Protein AF-A0A968A9J3-F1 (afdb_monomer_lite)

Radius of gyration: 12.39 Å; chains: 1; bounding box: 31×23×30 Å

pLDDT: mean 92.31, std 3.32, range [85.19, 97.0]

Sequence (60 aa):
VFETAALGDTDWLTLQAGDVITTDGQLGFWDTGQLASGDYLLRLVATNNQDEDLTPCVIQ

Structure (mmCIF, N/CA/C/O backbone):
data_AF-A0A968A9J3-F1
#
_entry.id   AF-A0A968A9J3-F1
#
loop_
_atom_site.group_PDB
_atom_site.id
_atom_site.type_symbol
_atom_site.label_atom_id
_atom_site.label_alt_id
_atom_site.label_comp_id
_atom_site.label_asym_id
_atom_site.label_entity_id
_atom_site.label_seq_id
_atom_site.pdbx_PDB_ins_code
_atom_site.Cartn_x
_atom_site.Cartn_y
_atom_site.Cartn_z
_atom_site.occupancy
_atom_site.B_iso_or_equiv
_atom_site.auth_seq_id
_atom_site.auth_comp_id
_atom_site.auth_asym_id
_atom_site.auth_atom_id
_atom_site.pdbx_PDB_model_num
ATOM 1 N N . VAL A 1 1 ? 6.797 -0.913 -3.615 1.00 92.06 1 VAL A N 1
ATOM 2 C CA . VAL A 1 1 ? 6.243 -1.733 -2.517 1.00 92.06 1 VAL A CA 1
ATOM 3 C C . VAL A 1 1 ? 4.783 -1.367 -2.292 1.00 92.06 1 VAL A C 1
ATOM 5 O O . VAL A 1 1 ? 4.467 -0.186 -2.226 1.00 92.06 1 VAL A O 1
ATOM 8 N N . PHE A 1 2 ? 3.891 -2.354 -2.243 1.00 93.56 2 PHE A N 1
ATOM 9 C CA . PHE A 1 2 ? 2.473 -2.201 -1.911 1.00 93.56 2 PHE A CA 1
ATOM 10 C C . PHE A 1 2 ? 2.257 -2.533 -0.432 1.00 93.56 2 PHE A C 1
ATOM 12 O O . PHE A 1 2 ? 2.727 -3.574 0.034 1.00 93.56 2 PHE A O 1
ATOM 19 N N . GLU A 1 3 ? 1.587 -1.647 0.304 1.00 95.50 3 GLU A N 1
ATOM 20 C CA . GLU A 1 3 ? 1.540 -1.679 1.770 1.00 95.50 3 GLU A CA 1
ATOM 21 C C . GLU A 1 3 ? 0.161 -1.314 2.330 1.00 95.50 3 GLU A C 1
ATOM 23 O O . GLU A 1 3 ? -0.632 -0.635 1.669 1.00 95.50 3 GLU A O 1
ATOM 28 N N . THR A 1 4 ? -0.091 -1.722 3.578 1.00 95.62 4 THR A N 1
ATOM 29 C CA . THR A 1 4 ? -1.298 -1.380 4.342 1.00 95.62 4 THR A CA 1
ATOM 30 C C . THR A 1 4 ? -0.991 -1.023 5.796 1.00 95.62 4 THR A C 1
ATOM 32 O O . THR A 1 4 ? -0.012 -1.506 6.355 1.00 95.62 4 THR A O 1
ATOM 35 N N . ALA A 1 5 ? -1.835 -0.201 6.412 1.00 97.00 5 ALA A N 1
ATOM 36 C CA . ALA A 1 5 ? -1.807 0.109 7.841 1.00 97.00 5 ALA A CA 1
ATOM 37 C C . ALA A 1 5 ? -3.245 0.242 8.360 1.00 97.00 5 ALA A C 1
ATOM 39 O O . ALA A 1 5 ? -4.132 0.639 7.604 1.00 97.00 5 ALA A O 1
ATOM 40 N N . ALA A 1 6 ? -3.498 -0.074 9.631 1.00 96.38 6 ALA A N 1
ATOM 41 C CA . ALA A 1 6 ? -4.801 0.212 10.234 1.00 96.38 6 ALA A CA 1
ATOM 42 C C . ALA A 1 6 ? -5.030 1.733 10.308 1.00 96.38 6 ALA A C 1
ATOM 44 O O . ALA A 1 6 ? -4.080 2.508 10.439 1.00 96.38 6 ALA A O 1
ATOM 45 N N . LEU A 1 7 ? -6.283 2.186 10.226 1.00 96.12 7 LEU A N 1
ATOM 46 C CA . LEU A 1 7 ? -6.584 3.615 10.305 1.00 96.12 7 LEU A CA 1
ATOM 47 C C . LEU A 1 7 ? -6.111 4.199 11.649 1.00 96.12 7 LEU A C 1
ATOM 49 O O . LEU A 1 7 ? -6.560 3.784 12.715 1.00 96.12 7 LEU A O 1
ATOM 53 N N . GLY A 1 8 ? -5.226 5.196 11.582 1.00 94.00 8 GLY A N 1
ATOM 54 C CA . GLY A 1 8 ? -4.620 5.841 12.753 1.00 94.00 8 GLY A CA 1
ATOM 55 C C . GLY A 1 8 ? -3.297 5.220 13.210 1.00 94.00 8 GLY A C 1
ATOM 56 O O . GLY A 1 8 ? -2.660 5.781 14.101 1.00 94.00 8 GLY A O 1
ATOM 57 N N . ASP A 1 9 ? -2.871 4.117 12.594 1.00 95.19 9 ASP A N 1
ATOM 58 C CA . ASP A 1 9 ? -1.559 3.519 12.816 1.00 95.19 9 ASP A CA 1
ATOM 59 C C . ASP A 1 9 ? -0.485 4.186 11.938 1.00 95.19 9 ASP A C 1
ATOM 61 O O . ASP A 1 9 ? -0.770 4.739 10.870 1.00 95.19 9 ASP A O 1
ATOM 65 N N . THR A 1 10 ? 0.763 4.148 12.397 1.00 92.62 10 THR A N 1
ATOM 66 C CA . THR A 1 10 ? 1.936 4.622 11.648 1.00 92.62 10 THR A CA 1
ATOM 67 C C . THR A 1 10 ? 2.780 3.483 11.097 1.00 92.62 10 THR A C 1
ATOM 69 O O . THR A 1 10 ? 3.634 3.733 10.243 1.00 92.62 10 THR A O 1
ATOM 72 N N . ASP A 1 11 ? 2.539 2.256 11.559 1.00 95.12 11 ASP A N 1
ATOM 73 C CA . ASP A 1 11 ? 3.278 1.076 11.139 1.00 95.12 11 ASP A CA 1
ATOM 74 C C . ASP A 1 1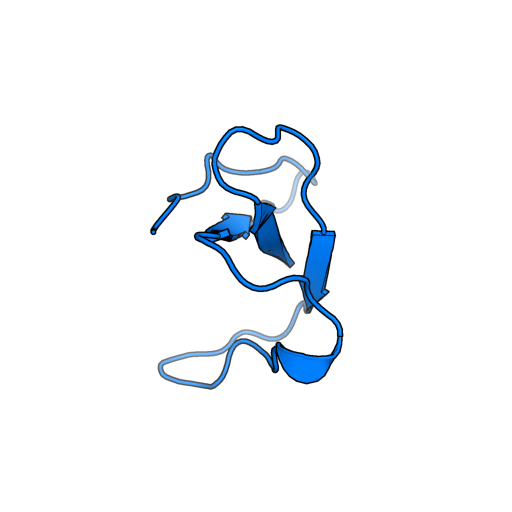1 ? 2.650 0.470 9.878 1.00 95.12 11 ASP A C 1
ATOM 76 O O . ASP A 1 11 ? 1.483 0.077 9.848 1.00 95.12 11 ASP A O 1
ATOM 80 N N . TRP A 1 12 ? 3.445 0.406 8.809 1.00 95.25 12 TRP A N 1
ATOM 81 C CA . TRP A 1 12 ? 3.015 -0.110 7.512 1.00 95.25 12 TRP A CA 1
ATOM 82 C C . TRP A 1 12 ? 3.475 -1.554 7.323 1.00 95.25 12 TRP A C 1
ATOM 84 O O . TRP A 1 12 ? 4.658 -1.872 7.445 1.00 95.25 12 TRP A O 1
ATOM 94 N N . LEU A 1 13 ? 2.532 -2.426 6.978 1.00 94.62 13 LEU A N 1
ATOM 95 C CA . LEU A 1 13 ? 2.767 -3.813 6.609 1.00 94.62 13 LEU A CA 1
ATOM 96 C C . LEU A 1 13 ? 2.965 -3.926 5.096 1.00 94.62 13 LEU A C 1
ATOM 98 O O . LEU A 1 13 ? 2.095 -3.537 4.313 1.00 94.62 13 LEU A O 1
ATOM 102 N N . THR A 1 14 ? 4.075 -4.532 4.678 1.00 94.50 14 THR A N 1
ATOM 103 C CA . THR A 1 14 ? 4.306 -4.884 3.274 1.00 94.50 14 THR A CA 1
ATOM 104 C C . THR A 1 14 ? 3.391 -6.027 2.840 1.00 94.50 14 THR A C 1
ATOM 106 O O . THR A 1 14 ? 3.471 -7.132 3.371 1.00 94.50 14 THR A O 1
ATOM 109 N N . LEU A 1 15 ? 2.563 -5.772 1.825 1.00 93.25 15 LEU A N 1
ATOM 110 C CA . LEU A 1 15 ? 1.735 -6.778 1.158 1.00 93.25 15 LEU A CA 1
ATOM 111 C C . LEU A 1 15 ? 2.506 -7.452 0.022 1.00 93.25 15 LEU A C 1
ATOM 113 O O . LEU A 1 15 ? 2.518 -8.674 -0.098 1.00 93.25 15 LEU A O 1
ATOM 117 N N . GLN A 1 16 ? 3.169 -6.647 -0.810 1.00 92.94 16 GLN A N 1
ATOM 118 C CA . GLN A 1 16 ? 3.973 -7.132 -1.927 1.00 92.94 16 GLN A CA 1
ATOM 119 C C . GLN A 1 16 ? 5.094 -6.149 -2.275 1.00 92.94 16 GLN A C 1
ATOM 121 O O . GLN A 1 16 ? 4.904 -4.934 -2.288 1.00 92.94 16 GLN A O 1
ATOM 126 N N . ALA A 1 17 ? 6.261 -6.677 -2.634 1.00 91.00 17 ALA A N 1
ATOM 127 C CA . ALA A 1 17 ? 7.352 -5.928 -3.245 1.00 91.00 17 ALA A CA 1
ATOM 128 C C . ALA A 1 17 ? 7.722 -6.587 -4.578 1.00 91.00 17 ALA A C 1
ATOM 130 O O . ALA A 1 17 ? 7.671 -7.809 -4.703 1.00 91.00 17 ALA A O 1
ATOM 131 N N . GLY A 1 18 ? 8.062 -5.779 -5.575 1.00 86.38 18 GLY A N 1
ATOM 132 C CA . GLY A 1 18 ? 8.440 -6.265 -6.894 1.00 86.38 18 GLY A CA 1
ATOM 133 C C . GLY A 1 18 ? 9.142 -5.181 -7.697 1.00 86.38 18 GLY A C 1
ATOM 134 O O . GLY A 1 18 ? 8.936 -3.992 -7.459 1.00 86.38 18 GLY A O 1
ATOM 135 N N . ASP A 1 19 ? 9.966 -5.625 -8.634 1.00 85.19 19 ASP A N 1
ATOM 136 C CA . ASP A 1 19 ? 10.813 -4.835 -9.531 1.00 85.19 19 ASP A CA 1
ATOM 137 C C . ASP A 1 19 ? 10.392 -4.974 -11.008 1.00 85.19 19 ASP A C 1
ATOM 139 O O . ASP A 1 19 ? 10.984 -4.376 -11.905 1.00 85.19 19 ASP A O 1
ATOM 143 N N . VAL A 1 20 ? 9.330 -5.742 -11.267 1.00 87.50 20 VAL A N 1
ATOM 144 C CA . VAL A 1 20 ? 8.761 -5.933 -12.601 1.00 87.50 20 VAL A CA 1
ATOM 145 C C . VAL A 1 20 ? 7.817 -4.782 -12.943 1.00 87.50 20 VAL A C 1
ATOM 147 O O . VAL A 1 20 ? 6.836 -4.522 -12.240 1.00 87.50 20 VAL A O 1
ATOM 150 N N . ILE A 1 21 ? 8.074 -4.131 -14.080 1.00 85.62 21 ILE A N 1
ATOM 151 C CA . ILE A 1 21 ? 7.178 -3.114 -14.639 1.00 85.62 21 ILE A CA 1
ATOM 152 C C . ILE A 1 21 ? 5.817 -3.758 -14.930 1.00 85.62 21 ILE A C 1
ATOM 154 O O . ILE A 1 21 ? 5.710 -4.665 -15.753 1.00 85.62 21 ILE A O 1
ATOM 158 N N . THR A 1 22 ? 4.777 -3.259 -14.263 1.00 86.12 22 THR A N 1
ATOM 159 C CA . THR A 1 22 ? 3.393 -3.719 -14.416 1.00 86.12 22 THR A CA 1
ATOM 160 C C . THR A 1 22 ? 2.543 -2.561 -14.929 1.00 86.12 22 THR A C 1
ATOM 162 O O . THR A 1 22 ? 2.436 -1.532 -14.266 1.00 86.12 22 THR A O 1
ATOM 165 N N . THR A 1 23 ? 1.943 -2.709 -16.110 1.00 89.44 23 THR A N 1
ATOM 166 C CA . THR A 1 23 ? 1.051 -1.707 -16.720 1.00 89.44 23 THR A CA 1
ATOM 167 C C . THR A 1 23 ? -0.358 -2.279 -16.792 1.00 89.44 23 THR A C 1
ATOM 169 O O . THR A 1 23 ? -0.527 -3.375 -17.320 1.00 89.44 23 THR A O 1
ATOM 172 N N . ASP A 1 24 ? -1.340 -1.567 -16.224 1.00 88.88 24 ASP A N 1
ATOM 173 C CA . ASP A 1 24 ? -2.750 -1.992 -16.129 1.00 88.88 24 ASP A CA 1
ATOM 174 C C . ASP A 1 24 ? -2.935 -3.432 -15.607 1.00 88.88 24 ASP A C 1
ATOM 176 O O . ASP A 1 24 ? -3.857 -4.154 -15.989 1.00 88.88 24 ASP A O 1
ATOM 180 N N . GLY A 1 25 ? -2.019 -3.863 -14.736 1.00 87.94 25 GLY A N 1
ATOM 181 C CA . GLY A 1 25 ? -1.941 -5.221 -14.210 1.00 87.94 25 GLY A CA 1
ATOM 182 C C . GLY A 1 25 ? -2.071 -5.283 -12.692 1.00 87.94 25 GLY A C 1
ATOM 183 O O . GLY A 1 25 ? -2.141 -4.270 -11.995 1.00 87.94 25 GLY A O 1
ATOM 184 N N . GLN A 1 26 ? -2.090 -6.506 -12.169 1.00 88.38 26 GLN A N 1
ATOM 185 C CA . GLN A 1 26 ? -2.192 -6.752 -10.735 1.00 88.38 26 GLN A CA 1
ATOM 186 C C . GLN A 1 26 ? -0.868 -6.425 -10.029 1.00 88.38 26 GLN A C 1
ATOM 188 O O . GLN A 1 26 ? 0.154 -7.050 -10.297 1.00 88.38 26 GLN A O 1
ATOM 193 N N . LEU A 1 27 ? -0.907 -5.476 -9.090 1.00 85.31 27 LEU A N 1
ATOM 194 C CA . LEU A 1 27 ? 0.256 -5.081 -8.280 1.00 85.31 27 LEU A CA 1
ATOM 195 C C . LEU A 1 27 ? 0.530 -6.032 -7.112 1.00 85.31 27 LEU A C 1
ATOM 197 O O . LEU A 1 27 ? 1.657 -6.093 -6.624 1.00 85.31 27 LEU A O 1
ATOM 201 N N . GLY A 1 28 ? -0.490 -6.768 -6.667 1.00 86.12 28 GLY A N 1
ATOM 202 C CA . GLY A 1 28 ? -0.315 -7.847 -5.712 1.00 86.12 28 GLY A CA 1
ATOM 203 C C . GLY A 1 28 ? -1.600 -8.475 -5.203 1.00 86.12 28 GLY A C 1
ATOM 204 O O . GLY A 1 28 ? -2.679 -8.242 -5.749 1.00 86.12 28 GLY A O 1
ATOM 205 N N . PHE A 1 29 ? -1.466 -9.325 -4.189 1.00 88.81 29 PHE A N 1
ATOM 206 C CA . PHE A 1 29 ? -2.578 -9.977 -3.502 1.00 88.81 29 PHE A CA 1
ATOM 207 C C . PHE A 1 29 ? -2.588 -9.578 -2.027 1.00 88.81 29 PHE A C 1
ATOM 209 O O . PHE A 1 29 ? -1.540 -9.513 -1.391 1.00 88.81 29 PHE A O 1
ATOM 216 N N . TRP A 1 30 ? -3.779 -9.325 -1.489 1.00 90.44 30 TRP A N 1
ATOM 217 C CA . TRP A 1 30 ? -3.976 -8.974 -0.089 1.00 90.44 30 TRP A CA 1
ATOM 218 C C . TRP A 1 30 ? -4.977 -9.939 0.544 1.00 90.44 30 TRP A C 1
ATOM 220 O O . TRP A 1 30 ? -6.160 -9.918 0.203 1.00 90.44 30 TRP A O 1
ATOM 230 N N . ASP A 1 31 ? -4.500 -10.787 1.458 1.00 91.12 31 ASP A N 1
ATOM 231 C CA . ASP A 1 31 ? -5.361 -11.652 2.266 1.00 91.12 31 ASP A CA 1
ATOM 232 C C . ASP A 1 31 ? -5.867 -10.894 3.501 1.00 91.12 31 ASP A C 1
ATOM 234 O O . ASP A 1 31 ? -5.162 -10.751 4.502 1.00 91.12 31 ASP A O 1
ATOM 238 N N . THR A 1 32 ? -7.101 -10.398 3.436 1.00 93.31 32 THR A N 1
ATOM 239 C CA . THR A 1 32 ? -7.739 -9.684 4.551 1.00 93.31 32 THR A CA 1
ATOM 240 C C . THR A 1 32 ? -8.248 -10.617 5.649 1.00 93.31 32 THR A C 1
ATOM 242 O O . THR A 1 32 ? -8.585 -10.144 6.732 1.00 93.31 32 THR A O 1
ATOM 245 N N . GLY A 1 33 ? -8.279 -11.938 5.424 1.00 94.56 33 GLY A N 1
ATOM 246 C CA . GLY A 1 33 ? -8.789 -12.910 6.394 1.00 94.56 33 GLY A CA 1
ATOM 247 C C . GLY A 1 33 ? -7.937 -13.032 7.660 1.00 94.56 33 GLY A C 1
ATOM 248 O O . GLY A 1 33 ? -8.413 -13.542 8.672 1.00 94.56 33 GLY A O 1
ATOM 249 N N . GLN A 1 34 ? -6.691 -12.553 7.615 1.00 88.50 34 GLN A N 1
ATOM 250 C CA . GLN A 1 34 ? -5.769 -12.543 8.754 1.00 88.50 34 GLN A CA 1
ATOM 251 C C . GLN A 1 34 ? -5.750 -11.212 9.517 1.00 88.50 34 GLN A C 1
ATOM 253 O O . GLN A 1 34 ? -5.034 -11.088 10.511 1.00 88.50 34 GLN A O 1
ATOM 258 N N . LEU A 1 35 ? -6.518 -10.218 9.069 1.00 91.19 35 LEU A N 1
ATOM 259 C CA . LEU A 1 35 ? -6.582 -8.904 9.692 1.00 91.19 35 LEU A CA 1
ATOM 260 C C . LEU A 1 35 ? -7.808 -8.783 10.598 1.00 91.19 35 LEU A C 1
ATOM 262 O O . LEU A 1 35 ? -8.856 -9.387 10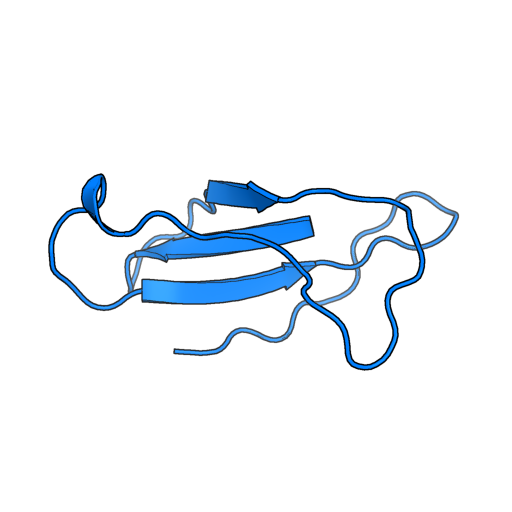.362 1.00 91.19 35 LEU A O 1
ATOM 266 N N . ALA A 1 36 ? -7.677 -7.975 11.649 1.00 93.75 36 ALA A N 1
ATOM 267 C CA . ALA A 1 36 ? -8.829 -7.575 12.440 1.00 93.75 36 ALA A CA 1
ATOM 268 C C . ALA A 1 36 ? -9.798 -6.764 11.564 1.00 93.75 36 ALA A C 1
ATOM 270 O O . ALA A 1 3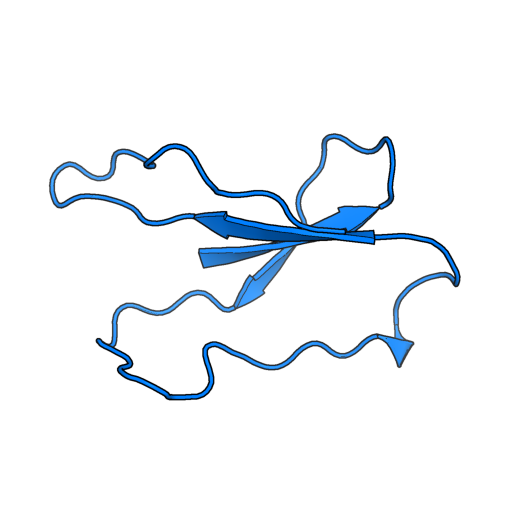6 ? -9.385 -6.038 10.664 1.00 93.75 36 ALA A O 1
ATOM 271 N N . SER A 1 37 ? -11.099 -6.869 11.826 1.00 95.31 37 SER A N 1
ATOM 272 C CA . SER A 1 37 ? -12.078 -6.040 11.121 1.00 95.31 37 SER A CA 1
ATOM 273 C C . SER A 1 37 ? -11.897 -4.564 11.483 1.00 95.31 37 SER A C 1
ATOM 275 O O . SER A 1 37 ? -11.799 -4.228 12.663 1.00 95.31 37 SER A O 1
ATOM 277 N N . GLY A 1 38 ? -11.902 -3.688 10.480 1.00 94.88 38 GLY A N 1
ATOM 278 C CA . GLY A 1 38 ? -11.755 -2.248 10.664 1.00 94.88 38 GLY A CA 1
ATOM 279 C C . GLY A 1 38 ? -11.402 -1.536 9.365 1.00 94.88 38 GLY A C 1
ATOM 280 O O . GLY A 1 38 ? -11.333 -2.162 8.306 1.00 94.88 38 GLY A O 1
ATOM 281 N N . ASP A 1 39 ? -11.176 -0.230 9.476 1.00 96.38 39 ASP A N 1
ATOM 282 C CA . ASP A 1 39 ? -10.724 0.600 8.365 1.00 96.38 39 ASP A CA 1
ATOM 283 C C . ASP A 1 39 ? -9.202 0.517 8.230 1.00 96.38 39 ASP A C 1
ATOM 285 O O . ASP A 1 39 ? -8.466 0.549 9.222 1.00 96.38 39 ASP A O 1
ATOM 289 N N . TYR A 1 40 ? -8.735 0.440 6.988 1.00 96.31 40 TYR A N 1
ATOM 290 C CA . TYR A 1 40 ? -7.323 0.343 6.646 1.00 96.31 40 TYR A CA 1
ATOM 291 C C . TYR A 1 40 ? -6.966 1.387 5.598 1.00 96.31 40 TYR A C 1
ATOM 293 O O . TYR A 1 40 ? -7.786 1.786 4.778 1.00 96.31 40 TYR A O 1
ATOM 301 N N . LEU A 1 41 ? -5.711 1.802 5.629 1.00 96.38 41 LEU A N 1
ATOM 302 C CA . LEU A 1 41 ? -5.085 2.610 4.604 1.00 96.38 41 LEU A CA 1
ATOM 303 C C . LEU A 1 41 ? -4.293 1.698 3.671 1.00 96.38 41 LEU A C 1
ATOM 305 O O . LEU A 1 41 ? -3.705 0.700 4.098 1.00 96.38 41 LEU A O 1
ATOM 3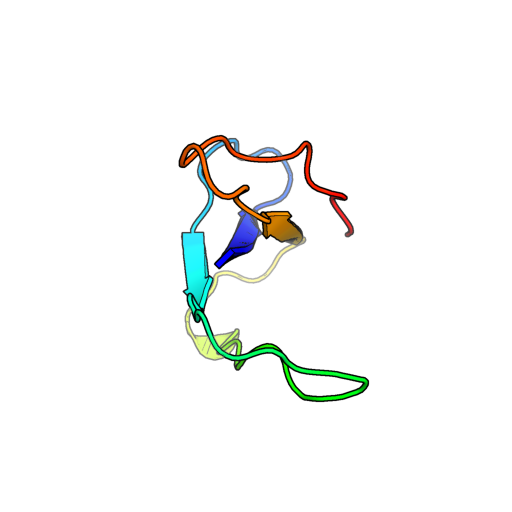09 N N . LEU A 1 42 ? -4.245 2.070 2.399 1.00 94.62 42 LEU A N 1
ATOM 310 C CA . LEU A 1 42 ? -3.436 1.432 1.370 1.00 94.62 42 LEU A CA 1
ATOM 311 C C . LEU A 1 42 ? -2.521 2.467 0.732 1.00 94.62 42 LEU A C 1
ATOM 313 O O . LEU A 1 42 ? -2.905 3.621 0.530 1.00 94.62 42 LEU A O 1
ATOM 317 N N . ARG A 1 43 ? -1.308 2.049 0.377 1.00 94.69 43 ARG A N 1
ATOM 318 C CA . ARG A 1 43 ? -0.396 2.895 -0.393 1.00 94.69 43 ARG A CA 1
ATOM 319 C C . ARG A 1 43 ? 0.528 2.086 -1.284 1.00 94.69 43 ARG A C 1
ATOM 321 O O . ARG A 1 43 ? 0.850 0.935 -0.994 1.00 94.69 43 ARG A O 1
ATOM 328 N N . LEU A 1 44 ? 1.007 2.737 -2.338 1.00 92.69 44 LEU A N 1
ATOM 329 C CA . LEU A 1 44 ? 2.112 2.258 -3.158 1.00 92.69 44 LEU A CA 1
ATOM 330 C C . LEU A 1 44 ? 3.316 3.181 -2.947 1.00 92.69 44 LEU A C 1
ATOM 332 O O . LEU A 1 44 ? 3.236 4.378 -3.221 1.00 92.69 44 LEU A O 1
ATOM 336 N N . VAL A 1 45 ? 4.421 2.619 -2.468 1.00 93.31 45 VAL A N 1
ATOM 337 C CA . VAL A 1 45 ? 5.713 3.300 -2.331 1.00 93.31 45 VAL A CA 1
ATOM 338 C C . VAL A 1 45 ? 6.571 2.926 -3.533 1.00 93.31 45 VAL A C 1
ATOM 340 O O . VAL A 1 45 ? 6.830 1.746 -3.768 1.00 93.31 45 VAL A O 1
ATOM 343 N N . ALA A 1 46 ? 6.977 3.908 -4.329 1.00 91.50 46 ALA A N 1
ATOM 344 C CA . ALA A 1 46 ? 7.913 3.704 -5.429 1.00 91.50 46 ALA A CA 1
ATOM 345 C C . ALA A 1 46 ? 9.292 4.206 -5.007 1.00 91.50 46 ALA A C 1
ATOM 347 O O . ALA A 1 46 ? 9.382 5.256 -4.381 1.00 91.50 46 ALA A O 1
ATOM 348 N N . THR A 1 47 ? 10.342 3.487 -5.381 1.00 92.75 47 THR A N 1
ATOM 349 C CA . THR A 1 47 ? 11.727 3.847 -5.064 1.00 92.75 47 THR A CA 1
ATOM 350 C C . THR A 1 47 ? 12.443 4.201 -6.366 1.00 92.75 47 THR A C 1
ATOM 352 O O . THR A 1 47 ? 12.222 3.552 -7.393 1.00 92.75 47 THR A O 1
ATOM 355 N N . ASN A 1 48 ? 13.237 5.271 -6.364 1.00 91.88 48 ASN A N 1
ATOM 356 C CA . ASN A 1 48 ? 13.995 5.695 -7.541 1.00 91.88 48 ASN A CA 1
ATOM 357 C C . ASN A 1 48 ? 15.308 4.895 -7.693 1.00 91.88 48 ASN A C 1
ATOM 359 O O . ASN A 1 48 ? 15.634 4.024 -6.892 1.00 91.88 48 ASN A O 1
ATOM 363 N N . ASN A 1 49 ? 16.093 5.195 -8.728 1.00 91.88 49 ASN A N 1
ATOM 364 C CA . ASN A 1 49 ? 17.375 4.535 -9.000 1.00 91.88 49 ASN A CA 1
ATOM 365 C C . ASN A 1 49 ? 18.536 4.986 -8.084 1.00 91.88 49 ASN A C 1
ATOM 367 O O . ASN A 1 49 ? 19.678 4.603 -8.334 1.00 91.88 49 ASN A O 1
ATOM 371 N N . GLN A 1 50 ? 18.259 5.795 -7.058 1.00 96.19 50 GLN A N 1
ATOM 372 C CA . GLN A 1 50 ? 19.160 6.117 -5.947 1.00 96.19 50 GLN A CA 1
ATOM 373 C C . GLN A 1 50 ? 18.700 5.464 -4.633 1.00 96.19 50 GLN A C 1
ATOM 375 O O . GLN A 1 50 ? 19.191 5.840 -3.572 1.00 96.19 50 GLN A O 1
ATOM 380 N N . ASP A 1 51 ? 17.768 4.508 -4.703 1.00 91.50 51 ASP A N 1
ATOM 381 C CA . ASP A 1 51 ? 17.166 3.836 -3.549 1.00 91.50 51 ASP A CA 1
ATOM 382 C C . ASP A 1 51 ? 16.409 4.793 -2.600 1.00 91.50 51 ASP A C 1
ATOM 384 O O . ASP A 1 51 ? 16.244 4.515 -1.413 1.00 91.50 51 ASP A O 1
ATOM 388 N N . GLU A 1 52 ? 15.918 5.927 -3.118 1.00 96.06 52 GLU A N 1
ATOM 389 C CA . GL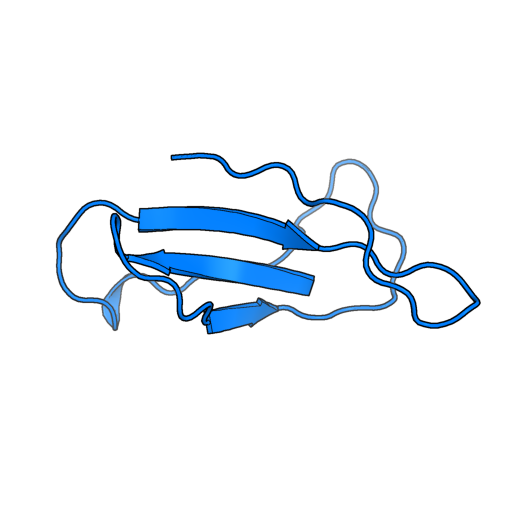U A 1 52 ? 15.103 6.881 -2.358 1.00 96.06 52 GLU A CA 1
ATOM 390 C C . GLU A 1 52 ? 13.609 6.646 -2.603 1.00 96.06 52 GLU A C 1
ATOM 392 O O . GLU A 1 52 ? 13.149 6.593 -3.752 1.00 96.06 52 GLU A O 1
ATOM 397 N N . ASP A 1 53 ? 12.839 6.567 -1.519 1.00 94.44 53 ASP A N 1
ATOM 398 C CA . ASP A 1 53 ? 11.386 6.442 -1.588 1.00 94.44 53 ASP A CA 1
ATOM 399 C C . ASP A 1 53 ? 10.730 7.754 -2.032 1.00 94.44 53 ASP A C 1
ATOM 401 O O . ASP A 1 53 ? 10.957 8.835 -1.481 1.00 94.44 53 ASP A O 1
ATOM 405 N N . LEU A 1 54 ? 9.856 7.648 -3.026 1.00 93.88 54 LEU A N 1
ATOM 406 C CA . LEU A 1 54 ? 8.986 8.725 -3.470 1.00 93.88 54 LEU A CA 1
ATOM 407 C C . LEU A 1 54 ? 7.797 8.861 -2.519 1.00 93.88 54 LEU A C 1
ATOM 409 O O . LEU A 1 54 ? 7.315 7.881 -1.948 1.00 93.88 54 LEU A O 1
ATOM 413 N N . THR A 1 55 ? 7.275 10.084 -2.387 1.00 94.81 55 THR A N 1
ATOM 414 C CA . THR A 1 55 ? 6.092 10.343 -1.559 1.00 94.81 55 THR A CA 1
ATOM 415 C C . THR A 1 55 ? 4.909 9.493 -2.040 1.00 94.81 55 THR A C 1
ATOM 417 O O . THR A 1 55 ? 4.471 9.663 -3.183 1.00 94.81 55 THR A O 1
ATOM 420 N N . PRO A 1 56 ? 4.373 8.593 -1.197 1.00 92.62 56 PRO A N 1
ATOM 421 C CA . PRO A 1 56 ? 3.295 7.712 -1.607 1.00 92.62 56 PRO A CA 1
ATOM 422 C C . PRO A 1 56 ? 1.954 8.44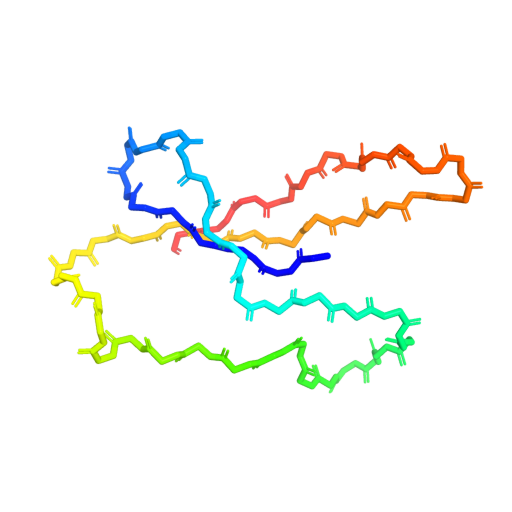9 -1.634 1.00 92.62 56 PRO A C 1
ATOM 424 O O . PRO A 1 56 ? 1.706 9.371 -0.854 1.00 92.62 56 PRO A O 1
ATOM 427 N N . CYS A 1 57 ? 1.049 7.987 -2.494 1.00 90.50 57 CYS A N 1
ATOM 428 C CA . CYS A 1 57 ? -0.367 8.323 -2.397 1.00 90.50 57 CYS A CA 1
ATOM 429 C C . CYS A 1 57 ? -1.038 7.329 -1.442 1.00 90.50 57 CYS A C 1
ATOM 431 O O . CYS A 1 57 ? -0.955 6.118 -1.658 1.00 90.50 57 CYS A O 1
ATOM 433 N N . VAL A 1 58 ? -1.666 7.842 -0.384 1.00 94.56 58 VAL A N 1
ATOM 434 C CA . VAL A 1 58 ? -2.412 7.042 0.594 1.00 94.56 58 VAL A CA 1
ATOM 435 C C . VAL A 1 58 ? -3.899 7.118 0.266 1.00 94.56 58 VAL A C 1
ATOM 437 O O . VAL A 1 58 ? -4.436 8.213 0.098 1.00 94.56 58 VAL A O 1
ATOM 440 N N . ILE A 1 59 ? -4.549 5.961 0.190 1.00 92.44 59 ILE A N 1
ATOM 441 C CA . ILE A 1 59 ? -5.989 5.815 -0.046 1.00 92.44 59 ILE A CA 1
ATOM 442 C C . ILE A 1 59 ? -6.633 5.030 1.104 1.00 92.44 59 ILE A C 1
ATOM 444 O O . ILE A 1 59 ? -5.959 4.231 1.754 1.00 92.44 59 ILE A O 1
ATOM 448 N N . GLN A 1 60 ? -7.920 5.281 1.347 1.00 85.88 60 GLN A N 1
ATOM 449 C CA . GLN A 1 60 ? -8.760 4.611 2.346 1.00 85.88 60 GLN A CA 1
ATOM 450 C C . GLN A 1 60 ? -9.894 3.867 1.639 1.00 85.88 60 GLN A C 1
ATOM 452 O O . GLN A 1 60 ? -10.415 4.430 0.648 1.00 85.88 60 GLN A O 1
#

Foldseek 3Di:
DKWKDAVPDPDIDDQDDDDDDDDPDDPGDDDCVPPDDHDMKIWDWDADPVRHTDDIDIDD

Secondary structure (DSSP, 8-state):
-EEEEETT--PPEEEE---S--SSS------GGGSPSS-EEEEE--B-TTSPBPPPEEE-